Protein AF-A0A9X3RDL2-F1 (afdb_monomer)

Solvent-accessible surface area (backbone atoms only — not comparable to full-atom values): 3358 Å² total; per-residue (Å²): 131,86,78,78,82,60,85,59,54,79,71,46,40,77,79,46,48,76,72,57,61,76,89,55,52,70,50,73,76,39,78,66,65,82,52,85,61,90,78,65,74,77,83,68,80,81,128

Mean predicted aligned error: 9.55 Å

Secondary structure (DSSP, 8-state):
------TTTTTT-GGGGGS--TTSGGGGGSGGGGS--TT--------

Organism: NCBI:txid365346

Sequence (47 aa):
MLKTETWWEPIFSGNLSLGINKERLAELEEESFIYFNDKEEIETPEQ

Radius of gyration: 14.8 Å; Cα contacts (8 Å, |Δi|>4): 7; chains: 1; bounding box: 24×40×35 Å

Foldseek 3Di:
DPPDDQPCDVVCDDPNVVVDDPVCPVVSVDPCSVDDDPPPPPPPPDD

Structure (mmCIF, N/CA/C/O backbone):
data_AF-A0A9X3RDL2-F1
#
_entry.id   AF-A0A9X3RDL2-F1
#
loop_
_atom_site.group_PDB
_atom_site.id
_atom_site.type_symbol
_atom_site.label_atom_id
_atom_site.label_alt_id
_atom_site.label_comp_id
_atom_site.label_asym_id
_atom_site.label_entity_id
_atom_site.label_seq_id
_atom_site.pdbx_PDB_ins_code
_atom_site.Cartn_x
_atom_site.Cartn_y
_atom_site.Cartn_z
_atom_site.occupancy
_atom_site.B_iso_or_equiv
_atom_site.auth_seq_id
_atom_site.auth_comp_id
_atom_site.auth_asym_id
_atom_site.auth_atom_id
_atom_site.pdbx_PDB_model_num
ATOM 1 N N . MET A 1 1 ? 4.185 -15.072 14.614 1.00 42.34 1 MET A N 1
ATOM 2 C CA . MET A 1 1 ? 3.627 -13.763 14.218 1.00 42.34 1 MET A CA 1
ATOM 3 C C . MET A 1 1 ? 2.600 -14.029 13.137 1.00 42.34 1 MET A C 1
ATOM 5 O O . MET A 1 1 ? 2.955 -14.669 12.156 1.00 42.34 1 MET A O 1
ATOM 9 N N . LEU A 1 2 ? 1.341 -13.648 13.350 1.00 52.06 2 LEU A N 1
ATOM 10 C CA . LEU A 1 2 ? 0.335 -13.660 12.286 1.00 52.06 2 LEU A CA 1
ATOM 11 C C . LEU A 1 2 ? 0.728 -12.545 11.316 1.00 52.06 2 LEU A C 1
ATOM 13 O O . LEU A 1 2 ? 0.824 -11.393 11.728 1.00 52.06 2 LEU A O 1
ATOM 17 N N . LYS A 1 3 ? 1.070 -12.903 10.078 1.00 57.66 3 LYS A N 1
ATOM 18 C CA . LYS A 1 3 ? 1.371 -11.930 9.027 1.00 57.66 3 LYS A CA 1
ATOM 19 C C . LYS A 1 3 ? 0.037 -11.258 8.695 1.00 57.66 3 LYS A C 1
ATOM 21 O O . LYS A 1 3 ? -0.872 -11.939 8.234 1.00 57.66 3 LYS A O 1
ATOM 26 N N . THR A 1 4 ? -0.122 -9.983 9.026 1.00 63.97 4 THR A N 1
ATOM 27 C CA . THR A 1 4 ? -1.258 -9.195 8.539 1.00 63.97 4 THR A CA 1
ATOM 28 C C . THR A 1 4 ? -1.138 -9.126 7.023 1.00 63.97 4 THR A C 1
ATOM 30 O O . THR A 1 4 ? -0.095 -8.720 6.514 1.00 63.97 4 THR A O 1
ATOM 33 N N . GLU A 1 5 ? -2.149 -9.613 6.306 1.00 73.75 5 GLU A N 1
ATOM 34 C CA . GLU A 1 5 ? -2.191 -9.507 4.849 1.00 73.75 5 GLU A CA 1
ATOM 35 C C . GLU A 1 5 ? -2.377 -8.041 4.469 1.00 73.75 5 GLU A C 1
ATOM 37 O O . GLU A 1 5 ? -3.379 -7.411 4.804 1.00 73.75 5 GLU A O 1
ATOM 42 N N . THR A 1 6 ? -1.378 -7.498 3.786 1.00 84.38 6 THR A N 1
ATOM 43 C CA . THR A 1 6 ? -1.415 -6.150 3.243 1.00 84.38 6 THR A CA 1
ATOM 44 C C . THR A 1 6 ? -2.265 -6.165 1.974 1.00 84.38 6 THR A C 1
ATOM 46 O O . THR A 1 6 ? -1.879 -6.756 0.966 1.00 84.38 6 THR A O 1
ATOM 49 N N . TRP A 1 7 ? -3.436 -5.525 2.016 1.00 85.75 7 TRP A N 1
ATOM 50 C CA . TRP A 1 7 ? -4.448 -5.598 0.951 1.00 85.75 7 TRP A CA 1
ATOM 51 C C . TRP A 1 7 ? -3.931 -5.154 -0.427 1.00 85.75 7 TRP A C 1
ATOM 53 O O . TRP A 1 7 ? -4.376 -5.667 -1.455 1.00 85.75 7 TRP A O 1
ATOM 63 N N . TRP A 1 8 ? -2.979 -4.219 -0.455 1.00 86.12 8 TRP A N 1
ATOM 64 C CA . TRP A 1 8 ? -2.411 -3.657 -1.678 1.00 86.12 8 TRP A CA 1
ATOM 65 C C . TRP A 1 8 ? -1.217 -4.457 -2.229 1.00 86.12 8 TRP A C 1
ATOM 67 O O . TRP A 1 8 ? -0.839 -4.269 -3.388 1.00 86.12 8 TRP A O 1
ATOM 77 N N . GLU A 1 9 ? -0.628 -5.373 -1.450 1.00 86.81 9 GLU A N 1
ATOM 78 C CA . GLU A 1 9 ? 0.571 -6.141 -1.834 1.00 86.81 9 GLU A CA 1
ATOM 79 C C . GLU A 1 9 ? 0.358 -6.990 -3.110 1.00 86.81 9 GLU A C 1
ATOM 81 O O . GLU A 1 9 ? 1.225 -6.961 -3.990 1.00 86.81 9 GLU A O 1
ATOM 86 N N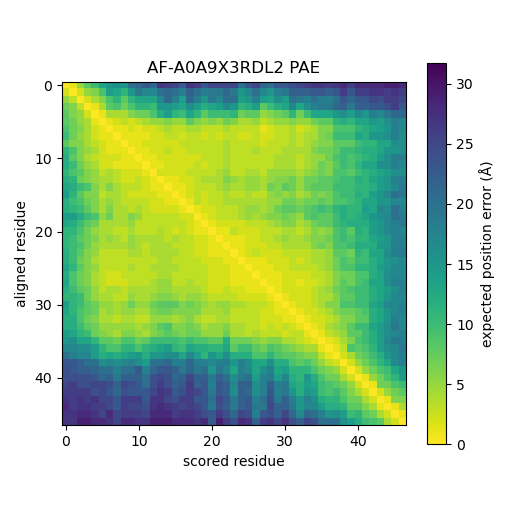 . PRO A 1 10 ? -0.794 -7.666 -3.314 1.00 88.44 10 PRO A N 1
ATOM 87 C CA . PRO A 1 10 ? -1.064 -8.376 -4.565 1.00 88.44 10 PRO A CA 1
ATOM 88 C C . PRO A 1 10 ? -1.189 -7.449 -5.785 1.00 88.44 10 PRO A C 1
ATOM 90 O O . PRO A 1 10 ? -0.826 -7.851 -6.893 1.00 88.44 10 PRO A O 1
ATOM 93 N N . ILE A 1 11 ? -1.679 -6.218 -5.592 1.00 86.94 11 ILE A N 1
ATOM 94 C CA . 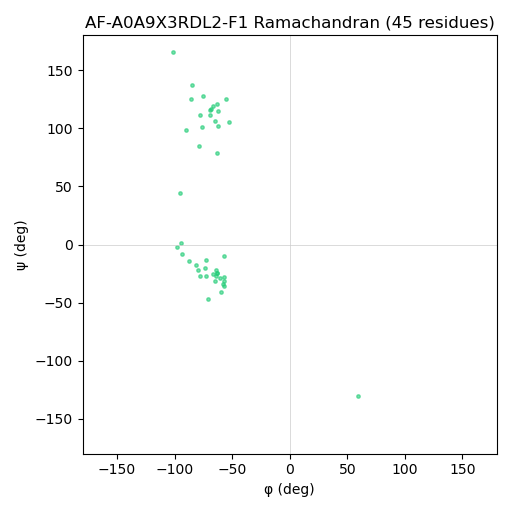ILE A 1 11 ? -1.913 -5.234 -6.663 1.00 86.94 11 ILE A CA 1
ATOM 95 C C . ILE A 1 11 ? -0.576 -4.718 -7.199 1.00 86.94 11 ILE A C 1
ATOM 97 O O . ILE A 1 11 ? -0.349 -4.702 -8.408 1.00 86.94 11 ILE A O 1
ATOM 101 N N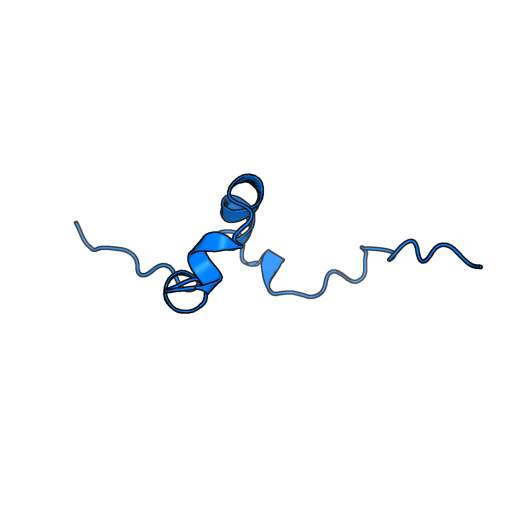 . PHE A 1 12 ? 0.339 -4.352 -6.301 1.00 87.38 12 PHE A N 1
ATOM 102 C CA . PHE A 1 12 ? 1.652 -3.810 -6.654 1.00 87.38 12 PHE A CA 1
ATOM 103 C C . PHE A 1 12 ? 2.751 -4.878 -6.686 1.00 87.38 12 PHE A C 1
ATOM 105 O O . PHE A 1 12 ? 3.864 -4.682 -6.195 1.00 87.38 12 PHE A O 1
ATOM 112 N N . SER A 1 13 ? 2.446 -6.019 -7.295 1.00 86.88 13 SER A N 1
ATOM 113 C CA . SER A 1 13 ? 3.382 -7.129 -7.466 1.00 86.88 13 SER A CA 1
ATOM 114 C C . SER A 1 13 ? 3.963 -7.183 -8.8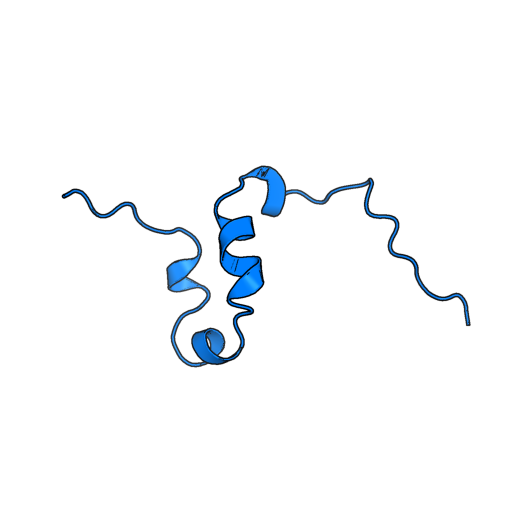90 1.00 86.88 13 SER A C 1
ATOM 116 O O . SER A 1 13 ? 3.507 -6.503 -9.815 1.00 86.88 13 SER A O 1
ATOM 118 N N . GLY A 1 14 ? 5.034 -7.962 -9.082 1.00 88.94 14 GLY A N 1
ATOM 119 C CA . GLY A 1 14 ? 5.675 -8.127 -10.392 1.00 88.94 14 GLY A CA 1
ATOM 120 C C . GLY A 1 14 ? 6.180 -6.803 -10.978 1.00 88.94 14 GLY A C 1
ATOM 121 O O .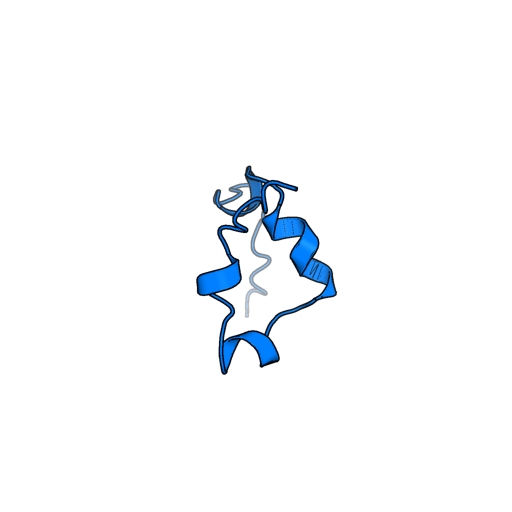 GLY A 1 14 ? 6.855 -6.034 -10.297 1.00 88.94 14 GLY A O 1
ATOM 122 N N . ASN A 1 15 ? 5.840 -6.514 -12.235 1.00 89.56 15 ASN A N 1
ATOM 123 C CA . ASN A 1 15 ? 6.297 -5.301 -12.926 1.00 89.56 15 ASN A CA 1
ATOM 124 C C . ASN A 1 15 ? 5.783 -4.000 -12.283 1.00 89.56 15 ASN A C 1
ATOM 126 O O . ASN A 1 15 ? 6.453 -2.974 -12.376 1.00 89.56 15 ASN A O 1
ATOM 130 N N . LEU A 1 16 ? 4.628 -4.037 -11.609 1.00 84.31 16 LEU A N 1
ATOM 131 C CA . LEU A 1 16 ? 4.043 -2.862 -10.954 1.00 84.31 16 LEU A CA 1
ATOM 132 C C . LEU A 1 16 ? 4.792 -2.469 -9.674 1.00 84.31 16 LEU A C 1
ATOM 134 O O . LEU A 1 16 ? 4.747 -1.308 -9.277 1.00 84.31 16 LEU A O 1
ATOM 138 N N . SER A 1 17 ? 5.564 -3.391 -9.088 1.00 85.12 17 SER A N 1
ATOM 139 C CA . SER A 1 17 ? 6.427 -3.088 -7.937 1.00 85.12 17 SER A CA 1
ATOM 140 C C . SER A 1 17 ? 7.538 -2.076 -8.260 1.00 85.12 17 SER A C 1
ATOM 142 O O . SER A 1 17 ? 8.043 -1.406 -7.362 1.00 85.12 17 SER A O 1
ATOM 144 N N . LEU A 1 18 ? 7.911 -1.930 -9.539 1.00 86.50 18 LEU A N 1
ATOM 145 C CA . LEU A 1 18 ? 8.948 -0.992 -9.983 1.00 86.50 18 LEU A CA 1
ATOM 146 C C . LEU A 1 18 ? 8.445 0.454 -10.061 1.00 86.50 18 LEU A C 1
ATOM 148 O O . LEU A 1 18 ? 9.239 1.382 -9.934 1.00 86.50 18 LEU A O 1
ATOM 152 N N . GLY A 1 19 ? 7.141 0.639 -10.284 1.00 84.81 19 GLY A N 1
ATOM 153 C CA . GLY A 1 19 ? 6.509 1.949 -10.449 1.00 84.81 19 GLY A CA 1
ATOM 154 C C . GLY A 1 19 ? 5.922 2.526 -9.163 1.00 84.81 19 GLY A C 1
ATOM 155 O O . GLY A 1 19 ? 5.319 3.595 -9.202 1.00 84.81 19 GLY A O 1
ATOM 156 N N . ILE A 1 20 ? 6.055 1.824 -8.035 1.00 85.44 20 ILE A N 1
ATOM 157 C CA . ILE A 1 20 ? 5.434 2.248 -6.786 1.00 85.44 20 ILE A CA 1
ATOM 158 C C . ILE A 1 20 ? 6.195 3.422 -6.165 1.00 85.44 20 ILE A C 1
ATOM 160 O O . ILE A 1 20 ? 7.411 3.366 -5.956 1.00 85.44 20 ILE A O 1
ATOM 164 N N . ASN A 1 21 ? 5.472 4.493 -5.836 1.00 88.88 21 ASN A N 1
ATOM 165 C CA . ASN A 1 21 ? 6.048 5.589 -5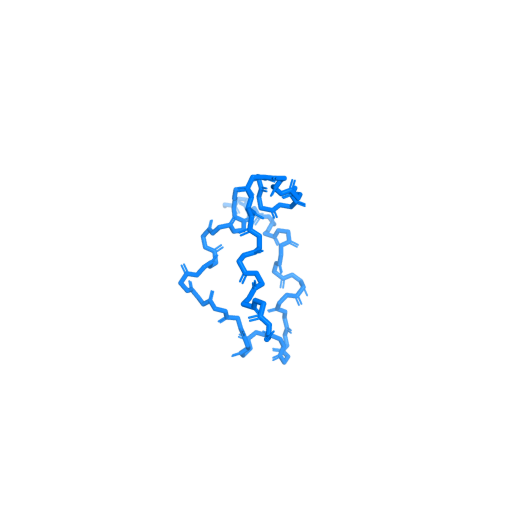.071 1.00 88.88 21 ASN A CA 1
ATOM 166 C C . ASN A 1 21 ? 6.161 5.168 -3.599 1.00 88.88 21 ASN A C 1
ATOM 168 O O . ASN A 1 21 ? 5.185 5.191 -2.851 1.00 88.88 21 ASN A O 1
ATOM 172 N N . LYS A 1 22 ? 7.373 4.788 -3.186 1.00 86.25 22 LYS A N 1
ATOM 173 C CA . LYS A 1 22 ? 7.650 4.302 -1.828 1.00 86.25 22 LYS A CA 1
ATOM 174 C C . LYS A 1 22 ? 7.403 5.342 -0.739 1.00 86.25 22 LYS A C 1
ATOM 176 O O . LYS A 1 22 ? 7.144 4.956 0.393 1.00 86.25 22 LYS A O 1
ATOM 181 N N . GLU A 1 23 ? 7.473 6.628 -1.066 1.00 89.69 23 GLU A N 1
ATOM 182 C CA . GLU A 1 23 ? 7.232 7.712 -0.106 1.00 89.69 23 GLU A CA 1
ATOM 183 C C . GLU A 1 23 ? 5.747 7.825 0.249 1.00 89.69 23 GLU A C 1
ATOM 185 O O . GLU A 1 23 ? 5.407 8.221 1.359 1.00 89.69 23 GLU A O 1
ATOM 190 N N . ARG A 1 24 ? 4.871 7.403 -0.671 1.00 87.31 24 ARG A N 1
ATOM 191 C CA . ARG A 1 24 ? 3.410 7.433 -0.516 1.00 87.31 24 ARG A CA 1
ATOM 192 C C . ARG A 1 24 ? 2.810 6.099 -0.079 1.00 87.31 24 ARG A C 1
ATOM 194 O O . ARG A 1 24 ? 1.611 6.010 0.139 1.00 87.31 24 ARG A O 1
ATOM 201 N N . LEU A 1 25 ? 3.626 5.053 0.075 1.00 87.81 25 LEU A N 1
ATOM 202 C CA . LEU A 1 25 ? 3.157 3.724 0.486 1.00 87.81 25 LEU A CA 1
ATOM 203 C C . LEU A 1 25 ? 2.420 3.741 1.827 1.00 87.81 25 LEU A C 1
ATOM 205 O O . LEU A 1 25 ? 1.454 3.007 1.995 1.00 87.81 25 LEU A O 1
ATOM 209 N N . ALA A 1 26 ? 2.861 4.589 2.758 1.00 88.00 26 ALA A N 1
ATOM 210 C CA . ALA A 1 26 ? 2.228 4.731 4.065 1.00 88.00 26 ALA A CA 1
ATOM 211 C C . ALA A 1 26 ? 0.779 5.238 3.972 1.00 88.00 26 ALA A C 1
ATOM 213 O O . ALA A 1 26 ? -0.018 4.938 4.852 1.00 88.00 26 ALA A O 1
ATOM 214 N N . GLU A 1 27 ? 0.418 5.950 2.899 1.00 88.50 27 GLU A N 1
ATOM 215 C CA . GLU A 1 27 ? -0.954 6.418 2.682 1.00 88.50 27 GLU A CA 1
ATOM 216 C C . GLU A 1 27 ? -1.921 5.249 2.439 1.00 88.50 27 GLU A C 1
ATOM 218 O O . GLU A 1 27 ? -3.097 5.365 2.752 1.00 88.50 27 GLU A O 1
ATOM 223 N N . LEU A 1 28 ? -1.442 4.099 1.944 1.00 87.50 28 LEU A N 1
ATOM 224 C CA . LEU A 1 28 ? -2.274 2.916 1.681 1.00 87.50 28 LEU A CA 1
ATOM 225 C C . LEU A 1 28 ? -2.732 2.186 2.957 1.00 87.50 28 LEU A C 1
ATOM 227 O O . LEU A 1 28 ? -3.596 1.308 2.886 1.00 87.50 28 LEU A O 1
ATOM 231 N N . GLU A 1 29 ? -2.136 2.514 4.104 1.00 85.25 29 GLU A N 1
ATOM 232 C CA . GLU A 1 29 ? -2.552 2.003 5.415 1.00 85.25 29 GLU A CA 1
ATOM 233 C C . GLU A 1 29 ? -3.751 2.785 5.978 1.00 85.25 29 GLU A C 1
ATOM 235 O O . GLU A 1 29 ? -4.448 2.297 6.868 1.00 85.25 29 GLU A O 1
ATOM 240 N N . GLU A 1 30 ? -4.017 3.981 5.447 1.00 86.31 30 GLU A N 1
ATOM 241 C CA . GLU A 1 30 ? -5.146 4.815 5.841 1.00 86.31 30 GLU A CA 1
ATOM 242 C C . GLU A 1 30 ? -6.395 4.418 5.042 1.00 86.31 30 GLU A C 1
ATOM 244 O O . GLU A 1 30 ? -6.406 4.450 3.812 1.00 86.31 30 GLU A O 1
ATOM 249 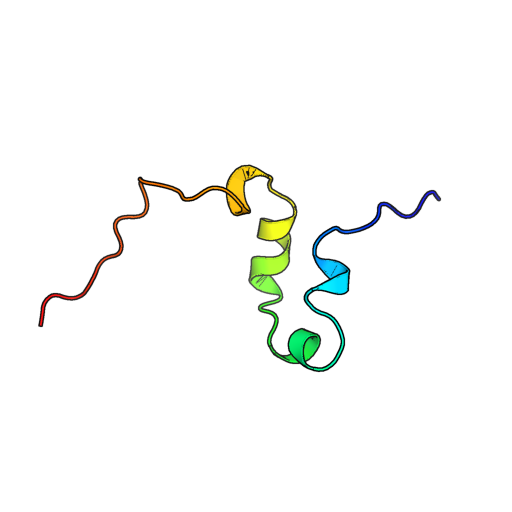N N . GLU A 1 31 ? -7.495 4.090 5.726 1.00 81.12 31 GLU A N 1
ATOM 250 C CA . GLU A 1 31 ? -8.755 3.710 5.061 1.00 81.12 31 GLU A CA 1
ATOM 251 C C . GLU A 1 31 ? -9.295 4.840 4.164 1.00 81.12 31 GLU A C 1
ATOM 253 O O . GLU A 1 31 ? -9.925 4.586 3.137 1.00 81.12 31 GLU A O 1
ATOM 258 N N . SER A 1 32 ? -8.989 6.094 4.521 1.00 83.69 32 SER A N 1
ATOM 259 C CA . SER A 1 32 ? -9.337 7.301 3.765 1.00 83.69 32 SER A CA 1
ATOM 260 C C . SER A 1 32 ? -8.811 7.287 2.326 1.00 83.69 32 SER A C 1
ATOM 262 O O . SER A 1 32 ? -9.457 7.872 1.462 1.00 83.69 32 SER A O 1
ATOM 264 N N . PHE A 1 33 ? -7.705 6.584 2.051 1.00 85.44 33 PHE A N 1
ATOM 265 C CA . PHE A 1 33 ? -7.069 6.519 0.731 1.00 85.44 33 PHE A CA 1
ATOM 266 C C . PHE A 1 33 ? -8.001 6.001 -0.372 1.00 85.44 33 PHE A C 1
ATOM 268 O O . PHE A 1 33 ? -7.901 6.413 -1.525 1.00 85.44 33 PHE A O 1
ATOM 275 N N . ILE A 1 34 ? -8.904 5.076 -0.037 1.00 81.62 34 ILE A N 1
ATOM 276 C CA . ILE A 1 34 ? -9.799 4.441 -1.016 1.00 81.62 34 ILE A CA 1
ATOM 277 C C . ILE A 1 34 ? -10.981 5.359 -1.356 1.00 81.62 34 ILE A C 1
ATOM 279 O O . ILE A 1 34 ? -11.612 5.215 -2.407 1.00 81.62 34 ILE A O 1
ATOM 283 N N . TYR A 1 35 ? -11.296 6.308 -0.478 1.00 84.56 35 TYR A N 1
ATOM 284 C CA . TYR A 1 35 ? -12.428 7.196 -0.666 1.00 84.56 35 TYR A CA 1
ATOM 285 C C . TYR A 1 35 ? -12.034 8.389 -1.529 1.00 84.56 35 TYR A C 1
ATOM 287 O O . TYR A 1 35 ? -10.991 9.012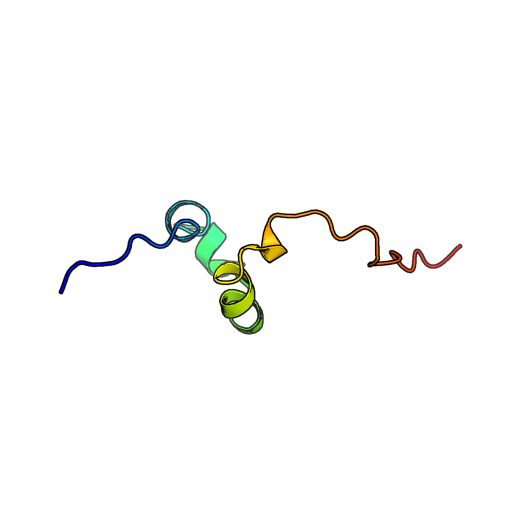 -1.355 1.00 84.56 35 TYR A O 1
ATOM 295 N N . PHE A 1 36 ? -12.922 8.736 -2.455 1.00 79.19 36 PHE A N 1
ATOM 296 C CA . PHE A 1 36 ? -12.797 9.970 -3.210 1.00 79.19 36 PHE A CA 1
ATOM 297 C C . PHE A 1 36 ? -12.983 11.156 -2.254 1.00 79.19 36 PHE A C 1
ATOM 299 O O . PHE A 1 36 ? -14.017 11.277 -1.593 1.00 79.19 36 PHE A O 1
ATOM 306 N N . ASN A 1 37 ? -11.963 12.004 -2.139 1.00 75.12 37 ASN A N 1
ATOM 307 C CA . ASN A 1 37 ? -12.010 13.184 -1.293 1.00 75.12 37 ASN A CA 1
ATOM 308 C C . ASN A 1 37 ? -12.550 14.365 -2.108 1.00 75.12 37 ASN A C 1
ATOM 310 O O . ASN A 1 37 ? -11.799 15.023 -2.820 1.00 75.12 37 ASN A O 1
ATOM 314 N N . ASP A 1 38 ? -13.843 14.669 -1.964 1.00 66.44 38 ASP A N 1
ATOM 315 C CA . ASP A 1 38 ? -14.518 15.790 -2.651 1.00 66.44 38 ASP A CA 1
ATOM 316 C C . ASP A 1 38 ? -13.881 17.172 -2.378 1.00 66.44 38 ASP A C 1
ATOM 318 O O . ASP A 1 38 ? -14.254 18.165 -3.000 1.00 66.44 38 ASP A O 1
ATOM 322 N N . LYS A 1 39 ? -12.949 17.264 -1.419 1.00 62.25 39 LYS A N 1
ATOM 323 C CA . LYS A 1 39 ? -12.237 18.495 -1.047 1.00 62.25 39 LYS A CA 1
ATOM 324 C C . LYS A 1 39 ? -10.903 18.688 -1.760 1.00 62.25 39 LYS A C 1
ATOM 326 O O . LYS A 1 39 ? -10.300 19.747 -1.602 1.00 62.25 39 LYS A O 1
ATOM 331 N N . GLU A 1 40 ? -10.421 17.692 -2.495 1.00 60.97 40 GLU A N 1
ATOM 332 C CA . GLU A 1 40 ? -9.293 17.891 -3.397 1.00 60.97 40 GLU A CA 1
ATOM 333 C C . GLU A 1 40 ? -9.836 18.574 -4.651 1.00 60.97 40 GLU A C 1
ATOM 335 O O . GLU A 1 40 ? -10.210 17.926 -5.627 1.00 60.97 40 GLU A O 1
ATOM 340 N N . GLU A 1 41 ? -9.940 19.907 -4.595 1.00 58.06 41 GLU A N 1
ATOM 341 C CA . GLU A 1 41 ? -10.032 20.721 -5.802 1.00 58.06 41 GLU A CA 1
ATOM 342 C C . GLU A 1 41 ? -8.845 20.330 -6.679 1.00 58.06 41 GLU A C 1
ATOM 344 O O . GLU A 1 41 ? -7.689 20.642 -6.393 1.00 58.06 41 GLU A O 1
ATOM 349 N N . ILE A 1 42 ? -9.132 19.572 -7.732 1.00 61.50 42 ILE A N 1
ATOM 350 C CA . ILE A 1 42 ? -8.188 19.344 -8.807 1.00 61.50 42 ILE A CA 1
ATOM 351 C C . ILE A 1 42 ? -7.968 20.740 -9.383 1.00 61.50 42 ILE A C 1
ATOM 353 O O . ILE A 1 42 ? -8.839 21.257 -10.083 1.00 61.50 42 ILE A O 1
ATOM 357 N N . GLU A 1 43 ? -6.851 21.385 -9.043 1.00 57.38 43 GLU A N 1
ATOM 358 C CA . GLU A 1 43 ? -6.386 22.581 -9.737 1.00 57.38 43 GLU A CA 1
ATOM 359 C C . GLU A 1 43 ? -6.077 22.161 -11.180 1.00 57.38 43 GLU A C 1
ATOM 361 O O . GLU A 1 43 ? -4.939 21.884 -11.552 1.00 57.38 43 GLU A O 1
ATOM 366 N N . THR A 1 44 ? -7.112 22.018 -12.006 1.00 61.16 44 THR A N 1
ATOM 367 C CA . THR A 1 44 ? -6.968 22.007 -13.454 1.00 61.16 44 THR A CA 1
ATOM 368 C C . THR A 1 44 ? -6.422 23.383 -13.813 1.00 61.16 44 THR A C 1
ATOM 370 O O . THR A 1 44 ? -7.126 24.368 -13.588 1.00 61.16 44 THR A O 1
ATOM 373 N N . PRO A 1 45 ? -5.193 23.495 -14.348 1.00 52.91 45 PRO A N 1
ATOM 374 C CA . PRO A 1 45 ? -4.763 24.751 -14.924 1.00 52.91 45 PRO A CA 1
ATOM 375 C C . PRO A 1 45 ? -5.667 24.994 -16.133 1.00 52.91 45 PRO A C 1
ATOM 377 O O . PRO A 1 45 ? -5.575 24.279 -17.133 1.00 52.91 45 PRO A O 1
ATOM 380 N N . GLU A 1 46 ? -6.599 25.938 -16.005 1.00 56.72 46 GLU A N 1
ATOM 381 C CA . GLU A 1 46 ? -7.381 26.433 -17.134 1.00 56.72 46 GLU A CA 1
ATOM 382 C C . GLU A 1 46 ? -6.402 26.933 -18.211 1.00 56.72 46 GLU A C 1
ATOM 384 O O . GLU A 1 46 ? -5.486 27.707 -17.922 1.00 56.72 46 GLU A O 1
ATOM 389 N N . GLN A 1 47 ? -6.556 26.396 -19.426 1.00 41.44 47 GLN A N 1
ATOM 390 C CA . GLN A 1 47 ? -5.749 26.712 -20.609 1.00 41.44 47 GLN A CA 1
ATOM 391 C C . GLN A 1 47 ? -6.021 28.114 -21.154 1.00 41.44 47 GLN A C 1
ATOM 393 O O . GLN A 1 47 ? -7.202 28.527 -21.154 1.0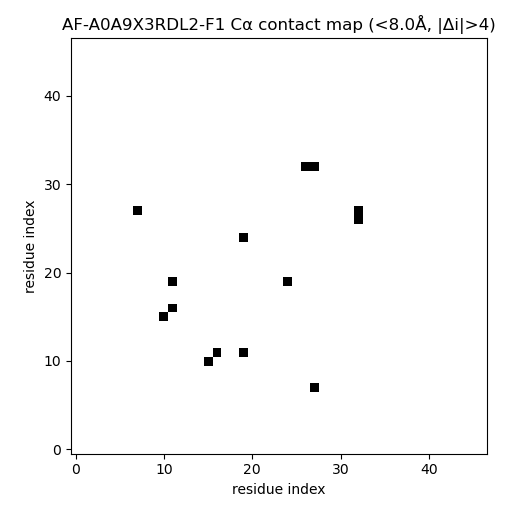0 41.44 47 GLN A O 1
#

pLDDT: mean 76.86, std 13.98, range [41.44, 89.69]